Protein AF-A0A2Z6RSL6-F1 (afdb_monomer_lite)

Secondary structure (DSSP, 8-state):
-HHHHHHHHS-S---S-HHHHHHHHHHHHT--SSS-------GGGEEEEEEEETTEEEEEETT--EEEETTTTEEEE-

Foldseek 3Di:
DLVVQCCQAVPDDDPPDPVVRVVLSVQQSPDDLDDFHSDDDDPVQWAPWADPDPPDTDTDRPQDGWHQDPVVRYTDTD

Organism: NCBI:txid94130

Radius of gyration: 14.65 Å; chains: 1; bounding box: 36×26×39 Å

Sequence (78 aa):
MELEFLTKNFANWTSGNEIIDNFIQERQSKYNGYGEVFEWVPYNKFIEIKEIGKSIATAIWEEGPLRYDNNEKVLIRS

pLDDT: mean 86.29, std 8.2, range [55.12, 96.56]

Structure (mmCIF, N/CA/C/O backbone):
data_AF-A0A2Z6RSL6-F1
#
_entry.id   AF-A0A2Z6RSL6-F1
#
loop_
_atom_site.group_PDB
_atom_site.id
_atom_site.type_symbol
_atom_site.label_atom_id
_atom_site.label_alt_id
_atom_site.label_comp_id
_atom_site.label_asym_id
_atom_site.label_entity_id
_atom_site.label_seq_id
_atom_site.pdbx_PDB_ins_code
_atom_site.Cartn_x
_atom_site.Cartn_y
_atom_site.Cartn_z
_atom_site.occupancy
_atom_site.B_iso_or_equiv
_atom_site.auth_seq_id
_atom_site.auth_comp_id
_atom_site.auth_asym_id
_atom_site.auth_atom_id
_atom_site.pdbx_PDB_model_num
ATOM 1 N N . MET A 1 1 ? 19.534 1.837 -14.825 1.00 55.12 1 MET A N 1
ATOM 2 C CA . MET A 1 1 ? 18.511 0.779 -14.971 1.00 55.12 1 MET A CA 1
ATOM 3 C C . MET A 1 1 ? 17.526 0.762 -13.796 1.00 55.12 1 MET A C 1
ATOM 5 O O . MET A 1 1 ? 16.387 0.395 -14.010 1.00 55.12 1 MET A O 1
ATOM 9 N N . GLU A 1 2 ? 17.915 1.220 -12.599 1.00 64.19 2 GLU A N 1
ATOM 10 C CA . GLU A 1 2 ? 17.059 1.254 -11.392 1.00 64.19 2 GLU A CA 1
ATOM 11 C C . GLU A 1 2 ? 16.201 2.536 -11.276 1.00 64.19 2 GLU A C 1
ATOM 13 O O . GLU A 1 2 ? 15.011 2.473 -10.985 1.00 64.19 2 GLU A O 1
ATOM 18 N N . LEU A 1 3 ? 16.765 3.702 -11.627 1.00 67.62 3 LEU A N 1
ATOM 19 C CA . LEU A 1 3 ? 16.072 4.999 -11.551 1.00 67.62 3 LEU A CA 1
ATOM 20 C C . LEU A 1 3 ? 14.833 5.085 -12.462 1.00 67.62 3 LEU A C 1
ATOM 22 O O . LEU A 1 3 ? 13.806 5.621 -12.065 1.00 67.62 3 LEU A O 1
ATOM 26 N N . GLU A 1 4 ? 14.903 4.531 -13.674 1.00 77.31 4 GLU A N 1
ATOM 27 C CA . GLU A 1 4 ? 13.808 4.590 -14.651 1.00 77.31 4 GLU A CA 1
ATOM 28 C C . GLU A 1 4 ? 12.588 3.771 -14.199 1.00 77.31 4 GLU A C 1
ATOM 30 O O . GLU A 1 4 ? 11.457 4.225 -14.347 1.00 77.31 4 GLU A O 1
ATOM 35 N N . PHE A 1 5 ? 12.809 2.616 -13.557 1.00 78.56 5 PHE A N 1
ATOM 36 C CA . PHE A 1 5 ? 11.738 1.821 -12.954 1.00 78.56 5 PHE A CA 1
ATOM 37 C C . PHE A 1 5 ? 11.048 2.584 -11.819 1.00 78.56 5 PHE A C 1
ATOM 39 O O . PHE A 1 5 ? 9.819 2.660 -11.804 1.00 78.56 5 PHE A O 1
ATOM 46 N N . LEU A 1 6 ? 11.824 3.179 -10.903 1.00 77.38 6 LEU A N 1
ATOM 47 C CA . LEU A 1 6 ? 11.272 3.952 -9.787 1.00 77.38 6 LEU A CA 1
ATOM 48 C C . LEU A 1 6 ? 10.441 5.132 -10.299 1.00 77.38 6 LEU A C 1
ATOM 50 O O . LEU A 1 6 ? 9.296 5.301 -9.895 1.00 77.38 6 LEU A O 1
ATOM 54 N N . THR A 1 7 ? 10.977 5.888 -11.259 1.00 77.75 7 THR A N 1
ATOM 55 C CA . THR A 1 7 ? 10.284 7.055 -11.828 1.00 77.75 7 THR A CA 1
ATOM 56 C C . THR A 1 7 ? 9.011 6.662 -12.592 1.00 77.75 7 THR A C 1
ATOM 58 O O . THR A 1 7 ? 8.025 7.395 -12.566 1.00 77.75 7 THR A O 1
ATOM 61 N N . LYS A 1 8 ? 9.010 5.501 -13.264 1.00 80.56 8 LYS A N 1
ATOM 62 C CA . LYS A 1 8 ? 7.869 4.994 -14.044 1.00 80.56 8 LYS A CA 1
ATOM 63 C C . LYS A 1 8 ? 6.743 4.439 -13.166 1.00 80.56 8 LYS A C 1
ATOM 65 O O . LYS A 1 8 ? 5.582 4.584 -13.531 1.00 80.56 8 LYS A O 1
ATOM 70 N N . ASN A 1 9 ? 7.076 3.797 -12.044 1.00 7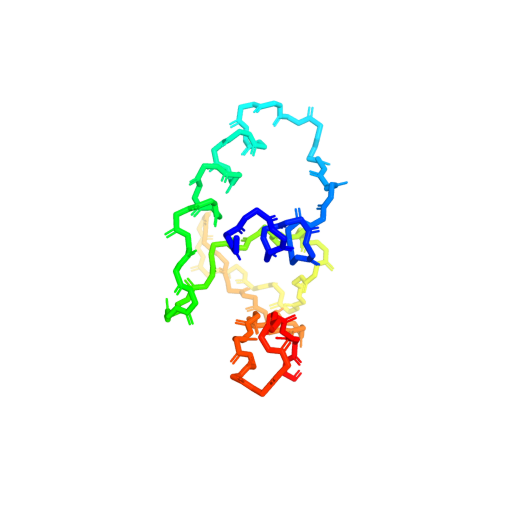8.94 9 ASN A N 1
ATOM 71 C CA . ASN A 1 9 ? 6.109 3.043 -11.234 1.00 78.94 9 ASN A CA 1
ATOM 72 C C . ASN A 1 9 ? 5.716 3.728 -9.918 1.00 78.94 9 ASN A C 1
ATOM 74 O O . ASN A 1 9 ? 4.618 3.498 -9.424 1.00 78.94 9 ASN A O 1
ATOM 78 N N . PHE A 1 10 ? 6.570 4.587 -9.362 1.00 80.50 10 PHE A N 1
ATOM 79 C CA . PHE A 1 10 ? 6.321 5.313 -8.113 1.00 80.50 10 PHE A CA 1
ATOM 80 C C . PHE A 1 10 ? 6.173 6.815 -8.370 1.00 80.50 10 PHE A C 1
ATOM 82 O O . PHE A 1 10 ? 6.740 7.626 -7.646 1.00 80.50 10 PHE A O 1
ATOM 89 N N . ALA A 1 11 ? 5.440 7.162 -9.439 1.00 69.38 11 ALA A N 1
ATOM 90 C CA . ALA A 1 11 ? 5.192 8.528 -9.909 1.00 69.38 11 ALA A CA 1
ATOM 91 C C . ALA A 1 11 ? 4.968 9.532 -8.764 1.00 69.38 11 ALA A C 1
ATOM 93 O O . ALA A 1 11 ? 4.421 9.164 -7.734 1.00 69.38 11 ALA A O 1
ATOM 94 N N . ASN A 1 12 ? 5.338 10.801 -8.978 1.00 68.81 12 ASN A N 1
ATOM 95 C CA . ASN A 1 12 ? 5.347 11.887 -7.985 1.00 68.81 12 ASN A CA 1
ATOM 96 C C . ASN A 1 12 ? 3.980 12.133 -7.309 1.00 68.81 12 ASN A C 1
ATOM 98 O O . ASN A 1 12 ? 3.272 13.085 -7.641 1.00 68.81 12 ASN A O 1
ATOM 102 N N . TRP A 1 13 ? 3.604 11.296 -6.352 1.00 81.12 13 TRP A N 1
ATOM 103 C CA . TRP A 1 13 ? 2.516 11.541 -5.423 1.00 81.12 13 TRP A CA 1
ATOM 104 C C . TRP A 1 13 ? 3.117 11.941 -4.074 1.00 81.12 13 TRP A C 1
ATOM 106 O O . TRP A 1 13 ? 4.201 11.510 -3.689 1.00 81.12 13 TRP A O 1
ATOM 116 N N . THR A 1 14 ? 2.411 12.811 -3.368 1.00 84.69 14 THR A N 1
ATOM 117 C CA . THR A 1 14 ? 2.740 13.236 -2.008 1.00 84.69 14 THR A CA 1
ATOM 118 C C . THR A 1 14 ? 1.451 13.198 -1.208 1.00 84.69 14 THR A C 1
ATOM 120 O O . THR A 1 14 ? 0.392 13.600 -1.698 1.00 84.69 14 THR A O 1
ATOM 123 N N . SER A 1 15 ? 1.521 12.690 0.016 1.00 86.56 15 SER A N 1
ATOM 124 C CA . SER A 1 15 ? 0.419 12.773 0.975 1.00 86.56 15 SER A CA 1
ATOM 125 C C . SER A 1 15 ? 0.266 14.181 1.566 1.00 86.56 15 SER A C 1
ATOM 127 O O . SER A 1 15 ? -0.701 14.446 2.278 1.00 86.56 15 SER A O 1
ATOM 129 N N . GLY A 1 16 ? 1.221 15.081 1.300 1.00 89.75 16 GLY A N 1
ATOM 130 C CA . GLY A 1 16 ? 1.374 16.367 1.977 1.00 89.75 16 GLY A CA 1
ATOM 131 C C . GLY A 1 16 ? 2.069 16.260 3.340 1.00 89.75 16 GLY A C 1
ATOM 132 O O . GLY A 1 16 ? 2.248 17.277 4.008 1.00 89.75 16 GLY A O 1
ATOM 133 N N . ASN A 1 17 ? 2.470 15.055 3.762 1.00 93.94 17 ASN A N 1
ATOM 134 C CA . ASN A 1 17 ? 3.241 14.816 4.977 1.00 93.94 17 ASN A CA 1
ATOM 135 C C . ASN A 1 17 ? 4.632 14.288 4.613 1.00 93.94 17 ASN A C 1
ATOM 137 O O . ASN A 1 17 ? 4.802 13.112 4.299 1.00 93.94 17 ASN A O 1
ATOM 141 N N . GLU A 1 18 ? 5.634 15.159 4.724 1.00 94.25 18 GLU A N 1
ATOM 142 C CA . GLU A 1 18 ? 7.014 14.869 4.324 1.00 94.25 18 GLU A CA 1
ATOM 143 C C . GLU A 1 18 ? 7.605 13.634 5.024 1.00 94.25 18 GLU A C 1
ATOM 145 O O . GLU A 1 18 ? 8.314 12.849 4.399 1.00 94.25 18 GLU A O 1
ATOM 150 N N . ILE A 1 19 ? 7.294 13.412 6.306 1.00 96.00 19 ILE A N 1
ATOM 151 C CA . ILE A 1 19 ? 7.820 12.260 7.055 1.00 96.00 19 ILE A CA 1
ATOM 152 C C . ILE A 1 19 ? 7.264 10.952 6.481 1.00 96.00 19 ILE A C 1
ATOM 154 O O . ILE A 1 19 ? 8.009 9.989 6.292 1.00 96.00 19 ILE A O 1
ATOM 158 N N . ILE A 1 20 ? 5.961 10.920 6.200 1.00 92.12 20 ILE A N 1
ATOM 159 C CA . ILE A 1 20 ? 5.292 9.750 5.623 1.00 92.12 20 ILE A CA 1
ATOM 160 C C . ILE A 1 20 ? 5.778 9.524 4.191 1.00 92.12 20 ILE A C 1
ATOM 162 O O . ILE A 1 20 ? 6.139 8.402 3.839 1.00 92.12 20 ILE A O 1
ATOM 166 N N . ASP A 1 21 ? 5.853 10.584 3.391 1.00 90.38 21 ASP A N 1
ATOM 167 C CA . ASP A 1 21 ? 6.286 10.508 1.996 1.00 90.38 21 ASP A CA 1
ATOM 168 C C . ASP A 1 21 ? 7.720 9.979 1.883 1.00 90.38 21 ASP A C 1
ATOM 170 O O . ASP A 1 21 ? 7.975 9.051 1.112 1.00 90.38 21 ASP A O 1
ATOM 174 N N . ASN A 1 22 ? 8.639 10.495 2.706 1.00 91.62 22 ASN A N 1
ATOM 175 C CA . ASN A 1 22 ? 10.029 10.041 2.741 1.00 91.62 22 ASN A CA 1
ATOM 176 C C . ASN A 1 22 ? 10.134 8.566 3.136 1.00 91.62 22 ASN A C 1
ATOM 178 O O . ASN A 1 22 ? 10.866 7.809 2.499 1.00 91.62 22 ASN A O 1
ATOM 182 N N . PHE A 1 23 ? 9.379 8.132 4.150 1.00 93.00 23 PHE A N 1
ATOM 183 C CA . PHE A 1 23 ? 9.366 6.728 4.561 1.00 93.00 23 PHE A CA 1
ATOM 184 C C . PHE A 1 23 ? 8.895 5.811 3.427 1.00 93.00 23 PHE A C 1
ATOM 186 O O . PHE A 1 23 ? 9.495 4.764 3.175 1.00 93.00 23 PHE A O 1
ATOM 193 N N . ILE A 1 24 ? 7.835 6.200 2.720 1.00 90.94 24 ILE A N 1
ATOM 194 C CA . ILE A 1 24 ? 7.253 5.377 1.658 1.00 90.94 24 ILE A CA 1
ATOM 195 C C . ILE A 1 24 ? 8.195 5.299 0.455 1.00 90.94 24 ILE A C 1
ATOM 197 O O . ILE A 1 24 ? 8.462 4.198 -0.031 1.00 90.94 24 ILE A O 1
ATOM 201 N N . GLN A 1 25 ? 8.782 6.422 0.038 1.00 88.06 25 GLN A N 1
ATOM 202 C CA . GLN A 1 25 ? 9.791 6.448 -1.026 1.00 88.06 25 GLN A CA 1
ATOM 203 C C . GLN A 1 25 ? 11.044 5.639 -0.652 1.00 88.06 25 GLN A C 1
ATOM 205 O O . GLN A 1 25 ? 11.594 4.919 -1.489 1.00 88.06 25 GLN A O 1
ATOM 210 N N . GLU A 1 26 ? 11.478 5.665 0.613 1.00 90.06 26 GLU A N 1
ATOM 211 C CA . GLU A 1 26 ? 12.592 4.836 1.088 1.00 90.06 26 GLU A CA 1
ATOM 212 C C . GLU A 1 26 ? 12.269 3.336 0.977 1.00 90.06 26 GLU A C 1
ATOM 214 O O . GLU A 1 26 ? 13.120 2.538 0.581 1.00 90.06 26 GLU A O 1
ATOM 219 N N . ARG A 1 27 ? 11.034 2.923 1.286 1.00 90.75 27 ARG A N 1
ATOM 220 C CA . ARG A 1 27 ? 10.604 1.525 1.109 1.00 90.75 27 ARG A CA 1
ATOM 221 C C . ARG A 1 27 ? 10.529 1.134 -0.364 1.00 90.75 27 ARG A C 1
ATOM 223 O O . ARG A 1 27 ? 11.020 0.068 -0.727 1.00 90.75 27 ARG A O 1
ATOM 230 N N . GLN A 1 28 ? 9.958 1.991 -1.202 1.00 88.25 28 GLN A N 1
ATOM 231 C CA . GLN A 1 28 ? 9.792 1.752 -2.638 1.00 88.25 28 GLN A CA 1
ATOM 232 C C . GLN A 1 28 ? 11.127 1.718 -3.391 1.00 88.25 28 GLN A C 1
ATOM 234 O O . GLN A 1 28 ? 11.313 0.872 -4.260 1.00 88.25 28 GLN A O 1
ATOM 239 N N . SER A 1 29 ? 12.094 2.559 -3.010 1.00 86.06 29 SER A N 1
ATOM 240 C CA . SER A 1 29 ? 13.444 2.559 -3.599 1.00 86.06 29 SER A CA 1
ATOM 241 C C . SER A 1 29 ? 14.236 1.275 -3.337 1.00 86.06 29 SER A C 1
ATOM 243 O O . SER A 1 29 ? 15.163 0.970 -4.079 1.00 86.06 29 SER A O 1
ATOM 245 N N . LYS A 1 30 ? 13.856 0.495 -2.317 1.00 86.81 30 LYS A N 1
ATOM 246 C CA . LYS A 1 30 ? 14.448 -0.816 -2.004 1.00 86.81 30 LYS A CA 1
ATOM 247 C C . LYS A 1 30 ? 13.783 -1.975 -2.755 1.00 86.81 30 LYS A C 1
ATOM 249 O O . LYS A 1 30 ? 14.205 -3.120 -2.590 1.00 86.81 30 LYS A O 1
ATOM 254 N N . TYR A 1 31 ? 12.741 -1.711 -3.544 1.00 85.31 31 TYR A N 1
ATOM 255 C CA . TYR A 1 31 ? 12.056 -2.745 -4.311 1.00 85.31 31 TYR A CA 1
ATOM 256 C C . TYR A 1 31 ? 12.909 -3.204 -5.497 1.00 85.31 31 TYR A C 1
ATOM 258 O O . TYR A 1 31 ? 13.347 -2.400 -6.313 1.00 85.31 31 TYR A O 1
ATOM 266 N N . ASN A 1 32 ? 13.107 -4.515 -5.614 1.00 80.94 32 ASN A N 1
ATOM 267 C CA . ASN A 1 32 ? 14.012 -5.121 -6.595 1.00 80.94 32 ASN A CA 1
ATOM 268 C C . ASN A 1 32 ? 13.286 -5.895 -7.713 1.00 80.94 32 ASN A C 1
ATOM 270 O O . ASN A 1 32 ? 13.914 -6.689 -8.412 1.00 80.94 32 ASN A O 1
ATOM 274 N N . GLY A 1 33 ? 11.973 -5.695 -7.873 1.00 77.19 33 GLY A N 1
ATOM 275 C CA . GLY A 1 33 ? 11.161 -6.410 -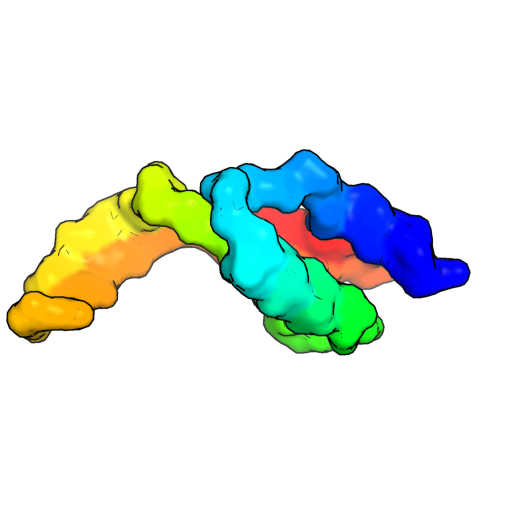8.865 1.00 77.19 33 GLY A CA 1
ATOM 276 C C . GLY A 1 33 ? 10.615 -7.761 -8.395 1.00 77.19 33 GLY A C 1
ATOM 277 O O . GLY A 1 33 ? 9.899 -8.414 -9.150 1.00 77.19 33 GLY A O 1
ATOM 278 N N . TYR A 1 34 ? 10.926 -8.192 -7.169 1.00 77.44 34 TYR A N 1
ATOM 279 C CA . TYR A 1 34 ? 10.450 -9.456 -6.610 1.00 77.44 34 TYR A CA 1
ATOM 280 C C . TYR A 1 34 ? 9.634 -9.239 -5.337 1.00 77.44 34 TYR A C 1
ATOM 282 O O . TYR A 1 34 ? 9.969 -8.413 -4.492 1.00 77.44 34 TYR A O 1
ATOM 290 N N . GLY A 1 35 ? 8.583 -10.046 -5.182 1.00 80.56 35 GLY A N 1
ATOM 291 C CA . GLY A 1 35 ? 7.706 -9.999 -4.016 1.00 80.56 35 GLY A CA 1
ATOM 292 C C . GLY A 1 35 ? 6.738 -8.818 -4.032 1.00 80.56 35 GLY A C 1
ATOM 293 O O . GLY A 1 35 ? 6.440 -8.241 -5.082 1.00 80.56 35 GLY A O 1
ATOM 294 N N . GLU A 1 36 ? 6.223 -8.504 -2.849 1.00 81.38 36 GLU A N 1
ATOM 295 C CA . GLU A 1 36 ? 5.214 -7.470 -2.641 1.00 81.38 36 GLU A CA 1
ATOM 296 C C . GLU A 1 36 ? 5.830 -6.069 -2.685 1.00 81.38 36 GLU A C 1
ATOM 298 O O . GLU A 1 36 ? 6.926 -5.819 -2.179 1.00 81.38 36 GLU A O 1
ATOM 303 N N . VAL A 1 37 ? 5.098 -5.144 -3.296 1.00 85.62 37 VAL A N 1
ATOM 304 C CA . VAL A 1 37 ? 5.467 -3.732 -3.366 1.00 85.62 37 VAL A CA 1
ATOM 305 C C . VAL A 1 37 ? 4.943 -3.015 -2.131 1.00 85.62 37 VAL A C 1
ATOM 307 O O . VAL A 1 37 ? 3.806 -3.225 -1.716 1.00 85.62 37 VAL A O 1
ATOM 310 N N . PHE A 1 38 ? 5.753 -2.118 -1.568 1.00 88.56 38 PHE A N 1
ATOM 311 C CA . PHE A 1 38 ? 5.270 -1.217 -0.529 1.00 88.56 38 PHE A CA 1
ATOM 312 C C . PHE A 1 38 ? 4.388 -0.129 -1.157 1.00 88.56 38 PHE A C 1
ATOM 314 O O . PHE A 1 38 ? 4.881 0.754 -1.863 1.00 88.56 38 PHE A O 1
ATOM 321 N N . GLU A 1 39 ? 3.083 -0.203 -0.916 1.00 86.94 39 GLU A N 1
ATOM 322 C CA . GLU A 1 39 ? 2.090 0.642 -1.575 1.00 86.94 39 GLU A CA 1
ATOM 323 C C . GLU A 1 39 ? 1.337 1.537 -0.585 1.00 86.94 39 GLU A C 1
ATOM 325 O O . GLU A 1 39 ? 0.914 1.102 0.487 1.00 86.94 39 GLU A O 1
ATOM 330 N N . TRP A 1 40 ? 1.154 2.803 -0.968 1.00 87.75 40 TRP A N 1
ATOM 331 C CA . TRP A 1 40 ? 0.260 3.724 -0.277 1.00 87.75 40 TRP A CA 1
ATOM 332 C C . TRP A 1 40 ? -1.137 3.642 -0.882 1.00 87.75 40 TRP A C 1
ATOM 334 O O . TRP A 1 40 ? -1.326 3.940 -2.062 1.00 87.75 40 TRP A O 1
ATOM 344 N N . VAL A 1 41 ? -2.121 3.281 -0.060 1.00 88.38 41 VAL A N 1
ATOM 345 C CA . VAL A 1 41 ? -3.516 3.147 -0.485 1.00 88.38 41 VAL A CA 1
ATOM 346 C C . VAL A 1 41 ? -4.363 4.195 0.235 1.00 88.38 41 VAL A C 1
ATOM 348 O O . VAL A 1 41 ? -4.493 4.139 1.461 1.00 88.38 41 VAL A O 1
ATOM 351 N N . PRO A 1 42 ? -4.955 5.159 -0.491 1.00 87.81 42 PRO A N 1
ATOM 352 C CA . PRO A 1 42 ? -5.883 6.114 0.096 1.00 87.81 42 PRO A CA 1
ATOM 353 C C . PRO A 1 42 ? -7.081 5.412 0.743 1.00 87.81 42 PRO A C 1
ATOM 355 O O . PRO A 1 42 ? -7.635 4.466 0.187 1.00 87.81 42 PRO A O 1
ATOM 358 N N . TYR A 1 43 ? -7.533 5.917 1.894 1.00 89.62 43 TYR A N 1
ATOM 359 C CA . TYR A 1 43 ? -8.628 5.301 2.654 1.00 89.62 43 TYR A CA 1
ATOM 360 C C . TYR A 1 43 ? -9.923 5.125 1.836 1.00 89.62 43 TYR A C 1
ATOM 362 O O . TYR A 1 43 ? -10.636 4.141 1.990 1.00 89.62 43 TYR A O 1
ATOM 370 N N . ASN A 1 44 ? -10.210 6.049 0.916 1.00 91.25 44 ASN A N 1
ATOM 371 C CA . ASN A 1 44 ? -11.395 5.997 0.055 1.00 91.25 44 ASN A CA 1
ATOM 372 C C . ASN A 1 44 ? -11.356 4.895 -1.024 1.00 91.25 44 ASN A C 1
ATOM 374 O O . ASN A 1 44 ? -12.317 4.773 -1.777 1.00 91.25 44 ASN A O 1
ATOM 378 N N . LYS A 1 45 ? -10.268 4.121 -1.125 1.00 92.56 45 LYS A N 1
ATOM 379 C CA . LYS A 1 45 ? -10.160 2.931 -1.988 1.00 92.56 45 LYS A CA 1
ATOM 380 C C . LYS A 1 45 ? -10.635 1.647 -1.311 1.00 92.56 45 LYS A C 1
ATOM 382 O O . LYS A 1 45 ? -10.657 0.594 -1.946 1.00 92.56 45 LYS A O 1
ATOM 387 N N . PHE A 1 46 ? -10.987 1.729 -0.033 1.00 94.69 46 PHE A N 1
ATOM 388 C CA . PHE A 1 46 ? -11.540 0.619 0.721 1.00 94.69 46 PHE A CA 1
ATOM 389 C C . PHE A 1 46 ? -13.066 0.714 0.766 1.00 94.69 46 PHE A C 1
ATOM 391 O O . PHE A 1 46 ? -13.627 1.762 1.089 1.00 94.69 46 PHE A O 1
ATOM 398 N N . ILE A 1 47 ? -13.730 -0.403 0.480 1.00 96.00 47 ILE A N 1
ATOM 399 C CA . ILE A 1 47 ? -15.182 -0.570 0.588 1.00 96.00 47 ILE A CA 1
ATOM 400 C C . ILE A 1 47 ? -15.518 -1.637 1.632 1.00 96.00 47 ILE A C 1
ATOM 402 O O . ILE A 1 47 ? -14.637 -2.331 2.141 1.00 96.00 47 ILE A O 1
ATOM 406 N N . GLU A 1 48 ? -16.808 -1.774 1.948 1.00 96.31 48 GLU A N 1
ATOM 407 C CA . GLU A 1 48 ? -17.308 -2.752 2.924 1.00 96.31 48 GLU A CA 1
ATOM 408 C C . GLU A 1 48 ? -16.535 -2.752 4.254 1.00 96.31 48 GLU A C 1
ATOM 410 O O . GLU A 1 48 ? -16.238 -3.803 4.825 1.00 96.31 48 GLU A O 1
ATOM 415 N N . ILE A 1 49 ? -16.201 -1.560 4.749 1.00 95.75 49 ILE A N 1
ATOM 416 C CA . ILE A 1 49 ? -15.444 -1.405 5.988 1.00 95.75 49 ILE A CA 1
ATOM 417 C C . ILE A 1 49 ? -16.318 -1.873 7.159 1.00 95.75 49 ILE A C 1
ATOM 419 O O . ILE A 1 49 ? -17.381 -1.306 7.417 1.00 95.75 49 ILE A O 1
ATOM 423 N N . LYS A 1 50 ? -15.887 -2.931 7.850 1.00 96.44 50 LYS A N 1
ATOM 424 C CA . LYS A 1 50 ? -16.601 -3.571 8.963 1.00 96.44 50 LYS A CA 1
ATOM 425 C C . LYS A 1 50 ? -15.719 -3.563 10.204 1.00 96.44 50 LYS A C 1
ATOM 427 O O . LYS A 1 50 ? -14.667 -4.195 10.235 1.00 96.44 50 LYS A O 1
ATOM 432 N N . GLU A 1 51 ? -16.154 -2.863 11.245 1.00 95.88 51 GLU A N 1
ATOM 433 C CA . GLU A 1 51 ? -15.473 -2.870 12.540 1.00 95.88 51 GLU A CA 1
ATOM 434 C C . GLU A 1 51 ? -15.633 -4.234 13.223 1.00 95.88 51 GLU A C 1
ATOM 436 O O . GLU A 1 51 ? -16.738 -4.762 13.342 1.00 95.88 51 GLU A O 1
ATOM 441 N N . ILE A 1 52 ? -14.522 -4.805 13.688 1.00 95.25 52 ILE A N 1
ATOM 442 C CA . ILE A 1 52 ? -14.489 -6.086 14.415 1.00 95.25 52 ILE A CA 1
ATOM 443 C C . ILE A 1 52 ? -13.969 -5.932 15.853 1.00 95.25 52 ILE A C 1
ATOM 445 O O . ILE A 1 52 ? -13.834 -6.907 16.588 1.00 95.25 52 ILE A O 1
ATOM 449 N N . GLY A 1 53 ? -13.689 -4.700 16.280 1.00 91.88 53 GLY A N 1
ATOM 450 C CA . GLY A 1 53 ? -13.262 -4.351 17.630 1.00 91.88 53 GLY A CA 1
ATOM 451 C C . GLY A 1 53 ? -13.086 -2.842 17.777 1.00 91.88 53 GLY A C 1
ATOM 452 O O . GLY A 1 53 ? -13.283 -2.095 16.827 1.00 91.88 53 GLY A O 1
ATOM 453 N N . LYS A 1 54 ? -12.659 -2.379 18.959 1.00 88.44 54 LYS A N 1
ATOM 454 C CA . LYS A 1 54 ? -12.538 -0.937 19.264 1.00 88.44 54 LYS A CA 1
ATOM 455 C C . LYS A 1 54 ? -11.605 -0.148 18.332 1.00 88.44 54 LYS A C 1
ATOM 457 O O . LYS A 1 54 ? -11.660 1.076 18.324 1.00 88.44 54 LYS A O 1
ATOM 462 N N . SER A 1 55 ? -10.699 -0.819 17.623 1.00 92.50 55 SER A N 1
ATOM 463 C CA . SER A 1 55 ? -9.699 -0.169 16.760 1.00 92.50 55 SER A CA 1
ATOM 464 C C . SER A 1 55 ? -9.272 -1.042 15.579 1.00 92.50 55 SER A C 1
ATOM 466 O O . SER A 1 55 ? -8.208 -0.827 15.008 1.00 92.50 55 SER A O 1
ATOM 468 N N . ILE A 1 56 ? -10.060 -2.068 15.249 1.00 94.62 56 ILE A N 1
ATOM 469 C CA . ILE A 1 56 ? -9.749 -3.005 14.168 1.00 94.62 56 ILE A CA 1
ATOM 470 C C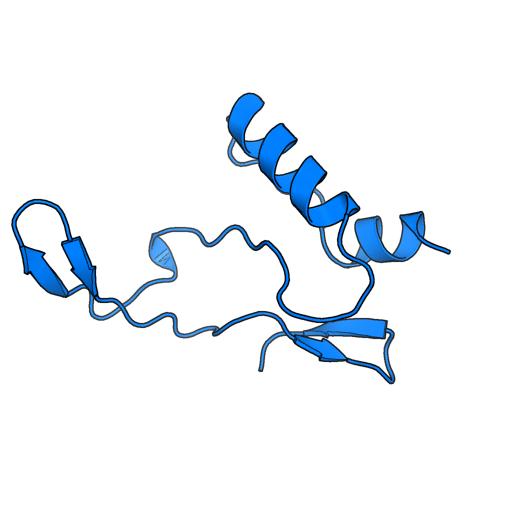 . ILE A 1 56 ? -10.962 -3.081 13.255 1.00 94.62 56 ILE A C 1
ATOM 472 O O . ILE A 1 56 ? -12.079 -3.308 13.723 1.00 94.62 56 ILE A O 1
ATOM 476 N N . ALA A 1 57 ? -10.719 -2.931 11.960 1.00 95.25 57 ALA A N 1
ATOM 477 C CA . ALA A 1 57 ? -11.714 -3.105 10.920 1.00 95.25 57 ALA A CA 1
ATOM 478 C C . ALA A 1 57 ? -11.185 -4.043 9.835 1.00 95.25 57 ALA A C 1
ATOM 480 O O . ALA A 1 57 ? -9.979 -4.121 9.594 1.00 95.25 57 ALA A O 1
ATOM 481 N N . THR A 1 58 ? -12.099 -4.747 9.182 1.00 96.56 58 THR A N 1
ATOM 482 C CA . THR A 1 58 ? -11.855 -5.397 7.897 1.00 96.56 58 THR A CA 1
ATOM 483 C C . THR A 1 58 ? -12.397 -4.511 6.787 1.00 96.56 58 THR A C 1
ATOM 485 O O . THR A 1 58 ? -13.317 -3.727 7.004 1.00 96.56 58 THR A O 1
ATOM 488 N N . ALA A 1 59 ? -11.815 -4.612 5.599 1.00 96.12 59 ALA A N 1
ATOM 489 C CA . ALA A 1 59 ? -12.282 -3.899 4.423 1.00 96.12 59 ALA A CA 1
ATOM 490 C C . ALA A 1 59 ? -11.925 -4.682 3.161 1.00 96.12 59 ALA A C 1
ATOM 492 O O . ALA A 1 59 ? -11.015 -5.516 3.175 1.00 96.12 59 ALA A O 1
ATOM 493 N N . ILE A 1 60 ? -12.627 -4.391 2.072 1.00 96.12 60 ILE A N 1
ATOM 494 C CA . ILE A 1 60 ? -12.301 -4.885 0.738 1.00 96.12 60 ILE A CA 1
ATOM 495 C C . ILE A 1 60 ? -11.561 -3.774 -0.001 1.00 96.12 60 ILE A C 1
ATOM 497 O O . ILE A 1 60 ? -12.015 -2.633 -0.046 1.00 96.12 60 ILE A O 1
ATOM 501 N N . TRP A 1 61 ? -10.419 -4.116 -0.587 1.00 93.94 61 TRP A N 1
ATOM 502 C CA . TRP A 1 61 ? -9.690 -3.240 -1.494 1.00 93.94 61 TRP A CA 1
ATOM 503 C C . TRP A 1 61 ? -10.007 -3.639 -2.934 1.00 93.94 61 TRP A C 1
ATOM 505 O O . TRP A 1 61 ? -9.482 -4.639 -3.419 1.00 93.94 61 TRP A O 1
ATOM 515 N N . GLU A 1 62 ? -10.886 -2.885 -3.599 1.00 89.38 62 GLU A N 1
ATOM 516 C CA . GLU A 1 62 ? -11.420 -3.264 -4.921 1.00 89.38 62 GLU A CA 1
ATOM 517 C C . GLU A 1 62 ? -10.344 -3.352 -6.000 1.00 89.38 62 GLU A C 1
ATOM 519 O O . GLU A 1 62 ? -10.379 -4.240 -6.843 1.00 89.38 62 GLU A O 1
ATOM 524 N N . GLU A 1 63 ? -9.375 -2.439 -5.962 1.00 89.31 63 GLU A 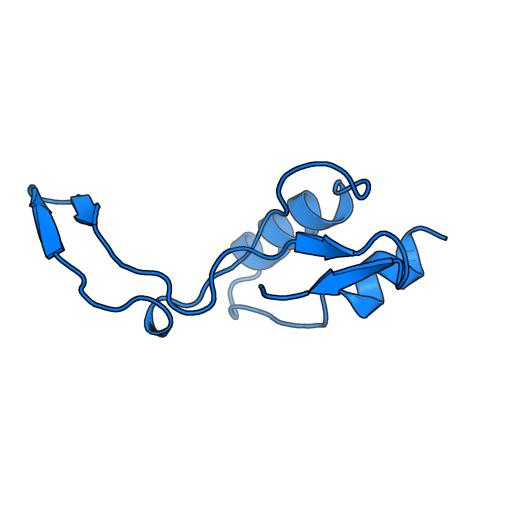N 1
ATOM 525 C CA . GLU A 1 63 ? -8.319 -2.373 -6.972 1.00 89.31 63 GLU A CA 1
ATOM 526 C C . GLU A 1 63 ? -7.230 -3.446 -6.768 1.00 89.31 63 GLU A C 1
ATOM 528 O O . GLU A 1 63 ? -6.423 -3.667 -7.668 1.00 89.31 63 GLU A O 1
ATOM 533 N N . GLY A 1 64 ? -7.180 -4.097 -5.596 1.00 89.12 64 GLY A N 1
ATOM 534 C CA . GLY A 1 64 ? -6.215 -5.155 -5.272 1.00 89.12 64 GLY A CA 1
ATOM 535 C C . GLY A 1 64 ? -4.737 -4.721 -5.273 1.00 89.12 64 GLY A C 1
ATOM 536 O O . GLY A 1 64 ? -4.415 -3.597 -5.629 1.00 89.12 64 GLY A O 1
ATOM 537 N N . PRO A 1 65 ? -3.794 -5.584 -4.870 1.00 87.44 65 PRO A N 1
ATOM 538 C CA . PRO A 1 65 ? -2.377 -5.222 -4.826 1.00 87.44 65 PRO A CA 1
ATOM 539 C C . PRO A 1 65 ? -1.764 -5.029 -6.219 1.00 87.44 65 PRO A C 1
ATOM 541 O O . PRO A 1 65 ? -2.129 -5.716 -7.178 1.00 87.44 65 PRO A O 1
ATOM 544 N N . LEU A 1 66 ? -0.771 -4.139 -6.317 1.00 86.88 66 LEU A N 1
ATOM 545 C CA . LEU A 1 66 ? 0.113 -4.083 -7.481 1.00 86.88 66 LEU A CA 1
ATOM 546 C C . LEU A 1 66 ? 0.881 -5.397 -7.658 1.00 86.88 66 LEU A C 1
ATOM 548 O O . LEU A 1 66 ? 1.383 -5.995 -6.703 1.00 86.88 66 LEU A O 1
ATOM 552 N N . ARG A 1 67 ? 1.041 -5.802 -8.916 1.00 84.94 67 ARG A N 1
ATOM 553 C CA . ARG A 1 67 ? 1.845 -6.951 -9.324 1.00 84.94 67 ARG A CA 1
ATOM 554 C C . ARG A 1 67 ? 2.885 -6.528 -10.351 1.00 84.94 67 ARG A C 1
ATOM 556 O O . ARG A 1 67 ? 2.597 -5.747 -11.251 1.00 84.94 67 ARG A O 1
ATOM 563 N N . TYR A 1 68 ? 4.084 -7.090 -10.239 1.00 84.69 68 TYR A N 1
ATOM 564 C CA . TYR A 1 68 ? 5.123 -6.914 -11.245 1.00 84.69 68 TYR A CA 1
ATOM 565 C C . TYR A 1 68 ? 4.842 -7.765 -12.490 1.00 84.69 68 TYR A C 1
ATOM 567 O O . TYR A 1 68 ? 4.685 -8.990 -12.406 1.00 84.69 68 TYR A O 1
ATOM 575 N N . ASP A 1 69 ? 4.780 -7.106 -13.644 1.00 85.50 69 ASP A N 1
ATOM 576 C CA . ASP A 1 69 ? 4.737 -7.736 -14.956 1.00 85.50 69 ASP A CA 1
ATOM 577 C C . ASP A 1 69 ? 6.163 -7.918 -15.495 1.00 85.50 69 ASP A C 1
ATOM 579 O O . ASP A 1 69 ? 6.900 -6.954 -15.713 1.00 85.50 69 ASP A O 1
ATOM 583 N N . ASN A 1 70 ? 6.559 -9.174 -15.720 1.00 82.81 70 ASN A N 1
ATOM 584 C CA . ASN A 1 70 ? 7.907 -9.514 -16.181 1.00 82.81 70 ASN A CA 1
ATOM 585 C C . ASN A 1 70 ? 8.176 -9.124 -17.643 1.00 82.81 70 ASN A C 1
ATOM 587 O O . ASN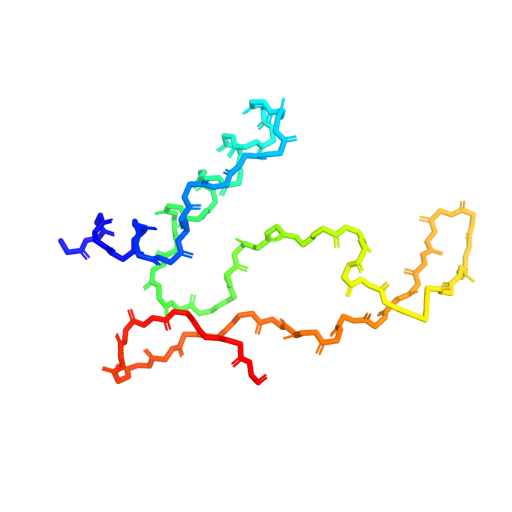 A 1 70 ? 9.342 -8.958 -18.009 1.00 82.81 70 ASN A O 1
ATOM 591 N N . ASN A 1 71 ? 7.138 -9.013 -18.474 1.00 85.75 71 ASN A N 1
ATOM 592 C CA . ASN A 1 71 ? 7.278 -8.717 -19.898 1.00 85.75 71 ASN A CA 1
ATOM 593 C C . ASN A 1 71 ? 7.497 -7.216 -20.099 1.00 85.75 71 ASN A C 1
ATOM 595 O O . ASN A 1 71 ? 8.463 -6.803 -20.738 1.00 85.75 71 ASN A O 1
ATOM 599 N N . GLU A 1 72 ? 6.640 -6.409 -19.480 1.00 83.69 72 GLU A N 1
ATOM 600 C CA . GLU A 1 72 ? 6.633 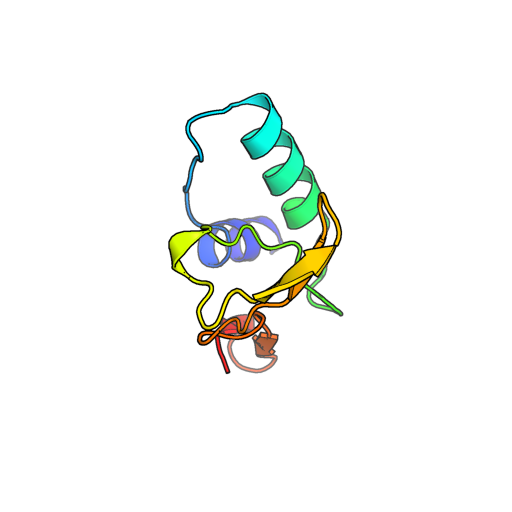-4.950 -19.600 1.00 83.69 72 GLU A CA 1
ATOM 601 C C . GLU A 1 72 ? 7.551 -4.263 -18.573 1.00 83.69 72 GLU A C 1
ATOM 603 O O . GLU A 1 72 ? 7.851 -3.070 -18.693 1.00 83.69 72 GLU A O 1
ATOM 608 N N . LYS A 1 73 ? 8.025 -5.016 -17.567 1.00 81.88 73 LYS A N 1
ATOM 609 C CA . LYS A 1 73 ? 8.867 -4.541 -16.454 1.00 81.88 73 LYS A CA 1
ATOM 610 C C . LYS A 1 73 ? 8.241 -3.351 -15.719 1.00 81.88 73 LYS A C 1
ATOM 612 O O . LYS A 1 73 ? 8.900 -2.346 -15.437 1.00 81.88 73 LYS A O 1
ATOM 617 N N . VAL A 1 74 ? 6.945 -3.456 -15.440 1.00 85.31 74 VAL A N 1
ATOM 618 C CA . VAL A 1 74 ? 6.131 -2.437 -14.758 1.00 85.31 74 VAL A CA 1
ATOM 619 C C . VAL A 1 74 ? 5.254 -3.066 -13.688 1.00 85.31 74 VAL A C 1
ATOM 621 O O . VAL A 1 74 ? 5.006 -4.269 -13.695 1.00 85.31 74 VAL A O 1
ATOM 624 N N . LEU A 1 75 ? 4.775 -2.236 -12.771 1.00 86.75 75 LEU A N 1
ATOM 625 C CA . LEU A 1 75 ? 3.735 -2.587 -11.823 1.00 86.75 75 LEU A CA 1
ATOM 626 C C . LEU A 1 75 ? 2.368 -2.335 -12.461 1.00 86.75 75 LEU A C 1
ATOM 628 O O . LEU A 1 75 ? 2.093 -1.235 -12.938 1.00 86.75 75 LEU A O 1
ATOM 632 N N . ILE A 1 76 ? 1.517 -3.356 -12.457 1.00 87.12 76 ILE A N 1
ATOM 633 C CA . ILE A 1 76 ? 0.140 -3.297 -12.956 1.00 87.12 76 ILE A CA 1
ATOM 634 C C . ILE A 1 76 ? -0.843 -3.701 -11.857 1.00 87.12 76 ILE A C 1
ATOM 636 O O . ILE A 1 76 ? -0.493 -4.451 -10.941 1.00 87.12 76 ILE A O 1
ATOM 640 N N . ARG A 1 77 ? -2.079 -3.205 -11.952 1.00 85.06 77 ARG A N 1
ATOM 641 C CA . ARG A 1 77 ? -3.208 -3.721 -11.168 1.00 85.06 77 ARG A CA 1
ATOM 642 C C . ARG A 1 77 ? -3.787 -4.950 -11.866 1.00 85.06 77 ARG A C 1
ATOM 644 O O . ARG A 1 77 ? -3.726 -5.044 -13.092 1.00 85.06 77 ARG A O 1
ATOM 651 N N . SER A 1 78 ? -4.249 -5.896 -11.055 1.00 67.38 78 SER A N 1
ATOM 652 C CA . SER A 1 78 ? -4.810 -7.174 -11.514 1.00 67.38 78 SER A CA 1
ATOM 653 C C . SER A 1 78 ? -6.229 -7.005 -12.039 1.00 67.38 78 SER A C 1
ATOM 655 O O . SER A 1 78 ? -6.920 -6.094 -11.538 1.00 67.38 78 SER A O 1
#